Protein AF-A0A7S2MA73-F1 (afdb_monomer_lite)

InterPro domains:
  IPR036770 Ankyrin repeat-containing domain superfamily [G3DSA:1.25.40.20] (21-149)
  IPR036770 Ankyrin repeat-containing domain superfamily [SSF48403] (68-142)

Radius of gyration: 20.52 Å; chains: 1; bounding box: 64×68×45 Å

Organism: NCBI:txid267567

Sequence (162 aa):
APIKPGSSPMTSEEEEVGFWACGNVNNVDDYDDEEDINANALHEVLACNSSPPEDIVLSVIESNPGVVRVFDDLGQLPLHHACMAKRVSVNTFAYILEAYPEGAYVPDKVGKYPIDYAAENLDAETRINAIAALLQNDATKGLTPKRVEDPGCIGVAAYELE

Structure (mmCIF, N/CA/C/O backbone):
data_AF-A0A7S2MA73-F1
#
_entry.id   AF-A0A7S2MA73-F1
#
loop_
_atom_site.group_PDB
_atom_site.id
_atom_site.type_symbol
_atom_site.label_atom_id
_atom_site.label_alt_id
_atom_site.label_comp_id
_atom_site.label_asym_id
_atom_site.label_entity_id
_atom_site.label_seq_id
_atom_site.pdbx_PDB_ins_code
_atom_site.Cartn_x
_atom_site.Cartn_y
_atom_site.Cartn_z
_atom_site.occupancy
_atom_site.B_iso_or_equiv
_atom_site.auth_seq_id
_atom_site.auth_comp_id
_atom_site.auth_asym_id
_atom_site.auth_atom_id
_atom_site.pdbx_PDB_model_num
ATOM 1 N N . ALA A 1 1 ? -49.807 47.501 3.456 1.00 28.11 1 ALA A N 1
ATOM 2 C CA . ALA A 1 1 ? -49.124 46.950 4.647 1.00 28.11 1 ALA A CA 1
ATOM 3 C C . ALA A 1 1 ? -49.625 45.523 4.875 1.00 28.11 1 ALA A C 1
ATOM 5 O O . ALA A 1 1 ? -50.789 45.313 4.554 1.00 28.11 1 ALA A O 1
ATOM 6 N N . PRO A 1 2 ? -48.879 44.594 5.500 1.00 41.91 2 PRO A N 1
ATOM 7 C CA . PRO A 1 2 ? -47.419 44.492 5.644 1.00 41.91 2 PRO A CA 1
ATOM 8 C C . PRO A 1 2 ? -46.865 43.031 5.469 1.00 41.91 2 PRO A C 1
ATOM 10 O O . PRO A 1 2 ? -47.626 42.090 5.302 1.00 41.91 2 PRO A O 1
ATOM 13 N N . ILE A 1 3 ? -45.527 42.900 5.566 1.00 27.23 3 ILE A N 1
ATOM 14 C CA . ILE A 1 3 ? -44.679 41.826 6.170 1.00 27.23 3 ILE A CA 1
ATOM 15 C C . ILE A 1 3 ? -44.622 40.352 5.656 1.00 27.23 3 ILE A C 1
ATOM 17 O O . ILE A 1 3 ? -45.549 39.570 5.809 1.00 27.23 3 ILE A O 1
ATOM 21 N N . LYS A 1 4 ? -43.412 39.950 5.201 1.00 39.91 4 LYS A N 1
ATOM 22 C CA . LYS A 1 4 ? -42.735 38.637 5.461 1.00 39.91 4 LYS A CA 1
ATOM 23 C C . LYS A 1 4 ? -42.265 38.602 6.948 1.00 39.91 4 LYS A C 1
ATOM 25 O O . LYS A 1 4 ? -42.153 39.721 7.459 1.00 39.91 4 LYS A O 1
ATOM 30 N N . PRO A 1 5 ? -41.894 37.483 7.647 1.00 42.25 5 PRO A N 1
ATOM 31 C CA . PRO A 1 5 ? -41.066 36.344 7.167 1.00 42.25 5 PRO A CA 1
ATOM 32 C C . PRO A 1 5 ? -41.242 34.937 7.830 1.00 42.25 5 PRO A C 1
ATOM 34 O O . PRO A 1 5 ? -41.886 34.792 8.858 1.00 42.25 5 PRO A O 1
ATOM 37 N N . GLY A 1 6 ? -40.545 33.932 7.260 1.00 29.88 6 GLY A N 1
ATOM 38 C CA . GLY A 1 6 ? -39.690 32.966 7.988 1.00 29.88 6 GLY A CA 1
ATOM 39 C C . GLY A 1 6 ? -40.272 31.624 8.470 1.00 29.88 6 GLY A C 1
ATOM 40 O O . GLY A 1 6 ? -41.016 31.614 9.437 1.00 29.88 6 GLY A O 1
ATOM 41 N N . SER A 1 7 ? -39.815 30.504 7.884 1.00 33.00 7 SER A N 1
ATOM 42 C CA . SER A 1 7 ? -38.961 29.472 8.529 1.00 33.00 7 SER A CA 1
ATOM 43 C C . SER A 1 7 ? -38.878 28.184 7.679 1.00 33.00 7 SER A C 1
ATOM 45 O O . SER A 1 7 ? -39.891 27.659 7.228 1.00 33.00 7 SER A O 1
ATOM 47 N N . SER A 1 8 ? -37.658 27.680 7.449 1.00 35.81 8 SER A N 1
ATOM 48 C CA . SER A 1 8 ? -37.398 26.277 7.063 1.00 35.81 8 SER A CA 1
ATOM 49 C C . SER A 1 8 ? -37.477 25.376 8.315 1.00 35.81 8 SER A C 1
ATOM 51 O O . SER A 1 8 ? -37.436 25.915 9.427 1.00 35.81 8 SER A O 1
ATOM 53 N N . PRO A 1 9 ? -37.558 24.034 8.185 1.00 38.88 9 PRO A N 1
ATOM 54 C CA . PRO A 1 9 ? -36.344 23.228 7.981 1.00 38.88 9 PRO A CA 1
ATOM 55 C C . PRO A 1 9 ? -36.498 22.001 7.049 1.00 38.88 9 PRO A C 1
ATOM 57 O O . PRO A 1 9 ? -37.584 21.660 6.596 1.00 38.88 9 PRO A O 1
ATOM 60 N N . MET A 1 10 ? -35.335 21.402 6.774 1.00 31.75 10 MET A N 1
ATOM 61 C CA . MET A 1 10 ? -35.011 20.194 6.001 1.00 31.75 10 MET A CA 1
ATOM 62 C C . MET A 1 10 ? -35.825 18.929 6.323 1.00 31.75 10 MET A C 1
ATOM 64 O O . MET A 1 10 ? -36.209 18.749 7.475 1.00 31.75 10 MET A O 1
ATOM 68 N N . THR A 1 11 ? -35.868 17.987 5.368 1.00 37.78 11 THR A N 1
ATOM 69 C CA . THR A 1 11 ? -35.775 16.532 5.629 1.00 37.78 11 THR A CA 1
ATOM 70 C C . THR A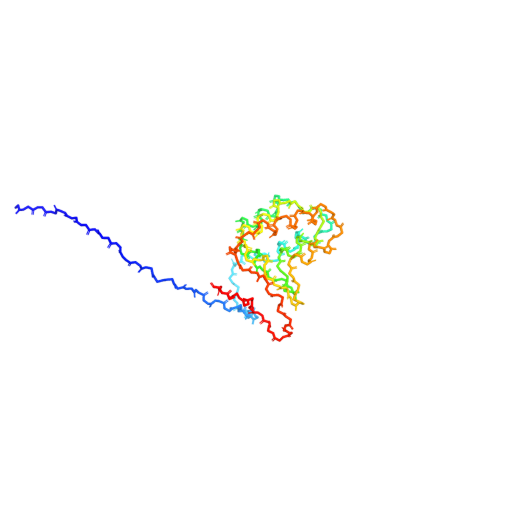 1 11 ? -35.116 15.791 4.449 1.00 37.78 11 THR A C 1
ATOM 72 O O . THR A 1 11 ? -35.602 15.922 3.328 1.00 37.78 11 THR A O 1
ATOM 75 N N . SER A 1 12 ? -34.046 15.042 4.774 1.00 38.28 12 SER A N 1
ATOM 76 C CA . SER A 1 12 ? -33.538 13.757 4.221 1.00 38.28 12 SER A CA 1
ATOM 77 C C . SER A 1 12 ? -33.417 13.593 2.698 1.00 38.28 12 SER A C 1
ATOM 79 O O . SER A 1 12 ? -34.427 13.566 2.006 1.00 38.28 12 SER A O 1
ATOM 81 N N . GLU A 1 13 ? -32.217 13.562 2.108 1.00 42.34 13 GLU A N 1
ATOM 82 C CA . GLU A 1 13 ? -31.249 12.435 2.104 1.00 42.34 13 GLU A CA 1
ATOM 83 C C . GLU A 1 13 ? -31.845 11.148 1.517 1.00 42.34 13 GLU A C 1
ATOM 85 O O . GLU A 1 13 ? -32.443 10.342 2.224 1.00 42.34 13 GLU A O 1
ATOM 90 N N . GLU A 1 14 ? -31.642 10.966 0.211 1.00 47.34 14 GLU A N 1
ATOM 91 C CA . GLU A 1 14 ? -31.670 9.661 -0.444 1.00 47.34 14 GLU A CA 1
ATOM 92 C C . GLU A 1 14 ? -30.238 9.397 -0.926 1.00 47.34 14 GLU A C 1
ATOM 94 O O . GLU A 1 14 ? -29.771 9.987 -1.902 1.00 47.34 14 GLU A O 1
ATOM 99 N N . GLU A 1 15 ? -29.508 8.588 -0.156 1.00 37.34 15 GLU A N 1
ATOM 100 C CA . GLU A 1 15 ? -28.210 8.029 -0.523 1.00 37.34 15 GLU A CA 1
ATOM 101 C C . GLU A 1 15 ? -28.395 7.073 -1.705 1.00 37.34 15 GLU A C 1
ATOM 103 O O . GLU A 1 15 ? -28.821 5.927 -1.549 1.00 37.34 15 GLU A O 1
ATOM 108 N N . GLU A 1 16 ? -28.055 7.529 -2.905 1.00 37.09 16 GLU A N 1
ATOM 109 C CA . GLU A 1 16 ? -27.869 6.641 -4.046 1.00 37.09 16 GLU A CA 1
ATOM 110 C C . GLU A 1 16 ? -26.476 5.998 -3.925 1.00 37.09 16 GLU A C 1
ATOM 112 O O . GLU A 1 16 ? -25.472 6.494 -4.438 1.00 37.09 16 GLU A O 1
ATOM 117 N N . VAL A 1 17 ? -26.396 4.903 -3.165 1.00 34.78 17 VAL A N 1
ATOM 118 C CA . VAL A 1 17 ? -25.209 4.040 -3.092 1.00 34.78 17 VAL A CA 1
ATOM 119 C C . VAL A 1 17 ? -24.966 3.403 -4.463 1.00 34.78 17 VAL A C 1
ATOM 121 O O . VAL A 1 17 ? -25.564 2.392 -4.830 1.00 34.78 17 VAL A O 1
ATOM 124 N N . GLY A 1 18 ? -24.094 4.044 -5.244 1.00 33.84 18 GLY A N 1
ATOM 125 C CA . GLY A 1 18 ? -23.672 3.622 -6.573 1.00 33.84 18 GLY A CA 1
ATOM 126 C C . GLY A 1 18 ? -23.021 2.240 -6.564 1.00 33.84 18 GLY A C 1
ATOM 127 O O . GLY A 1 18 ? -21.878 2.057 -6.152 1.00 33.84 18 GLY A O 1
ATOM 128 N N . PHE A 1 19 ? -23.774 1.270 -7.065 1.00 38.38 19 PHE A N 1
ATOM 129 C CA . PHE A 1 19 ? -23.357 -0.083 -7.400 1.00 38.38 19 PHE A CA 1
ATOM 130 C C . PHE A 1 19 ? -22.456 -0.058 -8.641 1.00 38.38 19 PHE A C 1
ATOM 132 O O . PHE A 1 19 ? -22.958 -0.104 -9.762 1.00 38.38 19 PHE A O 1
ATOM 139 N N . TRP A 1 20 ? -21.133 0.020 -8.482 1.00 40.25 20 TRP A N 1
ATOM 140 C CA . TRP A 1 20 ? -20.208 -0.126 -9.613 1.00 40.25 20 TRP A CA 1
ATOM 141 C C . TRP A 1 20 ? -19.493 -1.470 -9.552 1.00 40.25 20 TRP A C 1
ATOM 143 O O . TRP A 1 20 ? -18.463 -1.642 -8.905 1.00 40.25 20 TRP A O 1
ATOM 153 N N . ALA A 1 21 ? -20.081 -2.428 -10.269 1.00 36.53 21 ALA A N 1
ATOM 154 C CA . ALA A 1 21 ? -19.378 -3.595 -10.767 1.00 36.53 21 ALA A CA 1
ATOM 155 C C . ALA A 1 21 ? -18.163 -3.126 -11.583 1.00 36.53 21 ALA A C 1
ATOM 157 O O . ALA A 1 21 ? -18.287 -2.265 -12.454 1.00 36.53 21 ALA A O 1
ATOM 158 N N . CYS A 1 22 ? -16.994 -3.688 -11.289 1.00 41.00 22 CYS A N 1
ATOM 159 C CA . CYS A 1 22 ? -15.763 -3.479 -12.038 1.00 41.00 22 CYS A CA 1
ATOM 160 C C . CYS A 1 22 ? -15.971 -3.875 -13.510 1.00 41.00 22 CYS A C 1
ATOM 162 O O . CYS A 1 22 ? -15.996 -5.051 -13.876 1.00 41.00 22 CYS A O 1
ATOM 164 N N . GLY A 1 23 ? -16.177 -2.855 -14.345 1.00 35.66 23 GLY A N 1
ATOM 165 C CA . GLY A 1 23 ? -16.333 -2.973 -15.783 1.00 35.66 23 GLY A CA 1
ATOM 166 C C . GLY A 1 23 ? -15.045 -3.466 -16.427 1.00 35.66 23 GLY A C 1
ATOM 167 O O . GLY A 1 23 ? -13.998 -2.834 -16.349 1.00 35.66 23 GLY A O 1
ATOM 168 N N . ASN A 1 24 ? -15.160 -4.610 -17.084 1.00 47.75 24 ASN A N 1
ATOM 169 C CA . ASN A 1 24 ? -14.210 -5.120 -18.053 1.00 47.75 24 ASN A CA 1
ATOM 170 C C . ASN A 1 24 ? -14.230 -4.172 -19.270 1.00 47.75 24 ASN A C 1
ATOM 172 O O . ASN A 1 24 ? -15.210 -4.180 -20.014 1.00 47.75 24 ASN A O 1
ATOM 176 N N . VAL A 1 25 ? -13.199 -3.348 -19.475 1.00 46.91 25 VAL A N 1
ATOM 177 C CA . VAL A 1 25 ? -13.082 -2.478 -20.663 1.00 46.91 25 VAL A CA 1
ATOM 178 C C . VAL A 1 25 ? -11.910 -2.908 -21.540 1.00 46.91 25 VAL A C 1
ATOM 180 O O . VAL A 1 25 ? -10.930 -2.203 -21.721 1.00 46.91 25 VAL A O 1
ATOM 183 N N . ASN A 1 26 ? -12.049 -4.087 -22.147 1.00 44.06 26 ASN A N 1
ATOM 184 C CA . ASN A 1 26 ? -11.473 -4.295 -23.472 1.00 44.06 26 ASN A CA 1
ATOM 185 C C . ASN A 1 26 ? -12.469 -3.731 -24.488 1.00 44.06 26 ASN A C 1
ATOM 187 O O . ASN A 1 26 ? -13.311 -4.473 -24.994 1.00 44.06 26 ASN A O 1
ATOM 191 N N . ASN A 1 27 ? -12.405 -2.429 -24.757 1.00 38.62 27 ASN A N 1
ATOM 192 C CA . ASN A 1 27 ? -13.005 -1.881 -25.965 1.00 38.62 27 ASN A CA 1
ATOM 193 C C . ASN A 1 27 ? -12.102 -0.782 -26.525 1.00 38.62 27 ASN A C 1
ATOM 195 O O . ASN A 1 27 ? -12.015 0.318 -25.993 1.00 38.62 27 ASN A O 1
ATOM 199 N N . VAL A 1 28 ? -11.386 -1.170 -27.573 1.00 54.53 28 VAL A N 1
ATOM 200 C CA . VAL A 1 28 ? -10.736 -0.290 -28.537 1.00 54.53 28 VAL A CA 1
ATOM 201 C C . VAL A 1 28 ? -11.794 0.559 -29.250 1.00 54.53 28 VAL A C 1
ATOM 203 O O . VAL A 1 28 ? -12.911 0.087 -29.447 1.00 54.53 28 VAL A O 1
ATOM 206 N N . ASP A 1 29 ? -11.384 1.759 -29.665 1.00 49.41 29 ASP A N 1
ATOM 207 C CA . ASP A 1 29 ? -12.092 2.735 -30.514 1.00 49.41 29 ASP A CA 1
ATOM 208 C C . ASP A 1 29 ? -12.787 3.898 -29.773 1.00 49.41 29 ASP A C 1
ATOM 210 O O . ASP A 1 29 ? -14.009 3.969 -29.721 1.00 49.41 29 ASP A O 1
ATOM 214 N N . ASP A 1 30 ? -11.992 4.832 -29.234 1.00 46.78 30 ASP A N 1
ATOM 215 C CA . ASP A 1 30 ? -12.112 6.282 -29.492 1.00 46.78 30 ASP A CA 1
ATOM 216 C C . ASP A 1 30 ? -10.942 7.014 -28.799 1.00 46.78 30 ASP A C 1
ATOM 218 O O . ASP A 1 30 ? -10.774 6.946 -27.585 1.00 46.78 30 ASP A O 1
ATOM 222 N N . TYR A 1 31 ? -10.076 7.657 -29.590 1.00 57.81 31 TYR A N 1
ATOM 223 C CA . TYR A 1 31 ? -8.972 8.484 -29.093 1.00 57.81 31 TYR A CA 1
ATOM 224 C C . TYR A 1 31 ? -9.536 9.819 -28.583 1.00 57.81 31 TYR A C 1
ATOM 226 O O . TYR A 1 31 ? -9.604 10.783 -29.347 1.00 57.81 31 TYR A O 1
ATOM 234 N N . ASP A 1 32 ? -9.936 9.862 -27.315 1.00 48.88 32 ASP A N 1
ATOM 235 C CA . ASP A 1 32 ? -10.005 11.101 -26.540 1.00 48.88 32 ASP A CA 1
ATOM 236 C C . ASP A 1 32 ? -8.672 11.283 -25.799 1.00 48.88 32 ASP A C 1
ATOM 238 O O . ASP A 1 32 ? -8.114 10.326 -25.264 1.00 48.88 32 ASP A O 1
ATOM 242 N N . ASP A 1 33 ? -8.151 12.511 -25.808 1.00 55.22 33 ASP A N 1
ATOM 243 C CA . ASP A 1 33 ? -6.960 12.968 -25.081 1.00 55.22 33 ASP A CA 1
ATOM 244 C C . ASP A 1 33 ? -7.165 12.898 -23.546 1.00 55.22 33 ASP A C 1
ATOM 246 O O . ASP A 1 33 ? -7.073 13.908 -22.844 1.00 55.22 33 ASP A O 1
ATOM 250 N N . GLU A 1 34 ? -7.454 11.722 -22.991 1.00 56.03 34 GLU A N 1
ATOM 251 C CA . GLU A 1 34 ? -7.205 11.466 -21.578 1.00 56.03 34 GLU A CA 1
ATOM 252 C C . GLU A 1 34 ? -5.729 11.105 -21.468 1.00 56.03 34 GLU A C 1
ATOM 254 O O . GLU A 1 34 ? -5.288 10.055 -21.929 1.00 56.03 34 GLU A O 1
ATOM 259 N N . GLU A 1 35 ? -4.938 12.039 -20.938 1.00 53.59 35 GLU A N 1
ATOM 260 C CA . GLU A 1 35 ? -3.578 11.776 -20.484 1.00 53.59 35 GLU A CA 1
ATOM 261 C C . GLU A 1 35 ? -3.626 10.448 -19.721 1.00 53.59 35 GLU A C 1
ATOM 263 O O . GLU A 1 35 ? -4.268 10.384 -18.675 1.00 53.59 35 GLU A O 1
ATOM 268 N N . ASP A 1 36 ? -3.043 9.385 -20.290 1.00 54.06 36 ASP A N 1
ATOM 269 C CA . ASP A 1 36 ? -2.933 8.070 -19.662 1.00 54.06 36 ASP A CA 1
ATOM 270 C C . ASP A 1 36 ? -2.149 8.267 -18.359 1.00 54.06 36 ASP A C 1
ATOM 272 O O . ASP A 1 36 ? -0.924 8.103 -18.303 1.00 54.06 36 ASP A O 1
ATOM 276 N N . ILE A 1 37 ? -2.836 8.686 -17.294 1.00 57.56 37 ILE A N 1
ATOM 277 C CA . ILE A 1 37 ? -2.316 8.670 -15.941 1.00 57.56 37 ILE A CA 1
ATOM 278 C C . ILE A 1 37 ? -2.109 7.192 -15.712 1.00 57.56 37 ILE A C 1
ATOM 280 O O . ILE A 1 37 ? -3.079 6.480 -15.468 1.00 57.56 37 ILE A O 1
ATOM 284 N N . ASN A 1 38 ? -0.866 6.741 -15.893 1.00 68.69 38 ASN A N 1
ATOM 285 C CA . ASN A 1 38 ? -0.463 5.356 -15.735 1.00 68.69 38 ASN A CA 1
ATOM 286 C C . ASN A 1 38 ? -1.082 4.852 -14.430 1.00 68.69 38 ASN A C 1
ATOM 288 O O . ASN A 1 38 ? -0.596 5.171 -13.345 1.00 68.69 38 ASN A O 1
ATOM 292 N N . ALA A 1 39 ? -2.199 4.128 -14.530 1.00 72.31 39 ALA A N 1
ATOM 293 C CA . ALA A 1 39 ? -3.016 3.787 -13.370 1.00 72.31 39 ALA A CA 1
ATOM 294 C C . ALA A 1 39 ? -2.235 2.877 -12.407 1.00 72.31 39 ALA A C 1
ATOM 296 O O . ALA A 1 39 ? -2.547 2.796 -11.220 1.00 72.31 39 ALA A O 1
ATOM 297 N N . ASN A 1 40 ? -1.159 2.270 -12.916 1.00 78.50 40 ASN A N 1
ATOM 298 C CA . ASN A 1 40 ? -0.233 1.394 -12.221 1.00 78.50 40 ASN A CA 1
ATOM 299 C C . ASN A 1 40 ? 1.022 2.129 -11.713 1.00 78.50 40 ASN A C 1
ATOM 301 O O . ASN A 1 40 ? 1.933 1.490 -11.184 1.00 78.50 40 ASN A O 1
ATOM 305 N N . ALA A 1 41 ? 1.091 3.461 -11.826 1.00 82.94 41 ALA A N 1
ATOM 306 C CA . ALA A 1 41 ? 2.245 4.251 -11.391 1.00 82.94 41 ALA A CA 1
ATOM 307 C C . ALA A 1 41 ? 2.611 3.984 -9.923 1.00 82.94 41 ALA A C 1
ATOM 309 O O . ALA A 1 41 ? 3.789 3.897 -9.578 1.00 82.94 41 ALA A O 1
ATOM 310 N N . LEU A 1 42 ? 1.609 3.803 -9.054 1.00 83.50 42 LEU A N 1
ATOM 311 C CA . LEU A 1 42 ? 1.856 3.528 -7.641 1.00 83.50 42 LEU A CA 1
ATOM 312 C C . LEU A 1 42 ? 2.418 2.114 -7.415 1.00 83.50 42 LEU A C 1
ATOM 314 O O . LEU A 1 42 ? 3.294 1.939 -6.566 1.00 83.50 42 LEU A O 1
ATOM 318 N N . HIS A 1 43 ? 1.994 1.119 -8.203 1.00 85.31 43 HIS A N 1
ATOM 319 C CA . HIS A 1 43 ? 2.595 -0.220 -8.186 1.00 85.31 43 HIS A CA 1
ATOM 320 C C . HIS A 1 43 ? 4.059 -0.176 -8.613 1.00 85.31 43 HIS A C 1
ATOM 322 O O . HIS A 1 43 ? 4.894 -0.777 -7.947 1.00 85.31 43 HIS A O 1
ATOM 328 N N . GLU A 1 44 ? 4.398 0.566 -9.668 1.00 82.75 44 GLU A N 1
ATOM 329 C CA . GLU A 1 44 ? 5.781 0.682 -10.157 1.00 82.75 44 GLU A CA 1
ATOM 330 C C . GLU A 1 44 ? 6.721 1.323 -9.125 1.00 82.75 44 GLU A C 1
ATOM 332 O O . GLU A 1 44 ? 7.828 0.827 -8.889 1.00 82.75 44 GLU A O 1
ATOM 337 N N . VAL A 1 45 ? 6.272 2.395 -8.464 1.00 85.44 45 VAL A N 1
ATOM 338 C CA . VAL A 1 45 ? 7.043 3.073 -7.407 1.00 85.44 45 VAL A CA 1
ATOM 339 C C . VAL A 1 45 ? 7.286 2.136 -6.219 1.00 85.44 45 VAL A C 1
ATOM 341 O O . VAL A 1 45 ? 8.392 2.108 -5.675 1.00 85.44 45 VAL A O 1
ATOM 344 N N . LEU A 1 46 ? 6.285 1.343 -5.831 1.00 86.88 46 LEU A N 1
ATOM 345 C CA . LEU A 1 46 ? 6.369 0.431 -4.686 1.00 86.88 46 LEU A CA 1
ATOM 346 C C . LEU A 1 46 ? 7.068 -0.897 -5.012 1.00 86.88 46 LEU A C 1
ATOM 348 O O . LEU A 1 46 ? 7.674 -1.494 -4.127 1.00 86.88 46 LEU A O 1
ATOM 352 N N . ALA A 1 47 ? 7.064 -1.339 -6.270 1.00 82.44 47 ALA A N 1
ATOM 353 C CA . ALA A 1 47 ? 7.774 -2.536 -6.727 1.00 82.44 47 ALA A CA 1
ATOM 354 C C . ALA A 1 47 ? 9.300 -2.338 -6.827 1.00 82.44 47 ALA A C 1
ATOM 356 O O . ALA A 1 47 ? 10.047 -3.285 -7.100 1.00 82.44 47 ALA A O 1
ATOM 357 N N . CYS A 1 48 ? 9.794 -1.116 -6.617 1.00 71.94 48 CYS A N 1
ATOM 358 C CA . CYS A 1 48 ? 11.218 -0.826 -6.644 1.00 71.94 48 CYS A CA 1
ATOM 359 C C . CYS A 1 48 ? 11.983 -1.593 -5.549 1.00 71.94 48 CYS A C 1
ATOM 361 O O . CYS A 1 48 ? 11.619 -1.616 -4.378 1.00 71.94 48 CYS A O 1
ATOM 363 N N . ASN A 1 49 ? 13.147 -2.149 -5.910 1.00 65.50 49 ASN A N 1
ATOM 364 C CA . ASN A 1 49 ? 14.076 -2.779 -4.955 1.00 65.50 49 ASN A CA 1
ATOM 365 C C . ASN A 1 49 ? 14.759 -1.772 -3.999 1.00 65.50 49 ASN A C 1
ATOM 367 O O . ASN A 1 49 ? 15.582 -2.166 -3.165 1.00 65.50 49 ASN A O 1
ATOM 371 N N . SER A 1 50 ? 14.463 -0.480 -4.145 1.00 73.81 50 SER A N 1
ATOM 372 C CA . SER A 1 50 ? 14.959 0.631 -3.335 1.00 73.81 50 SER A CA 1
ATOM 373 C C . SER A 1 50 ? 13.841 1.238 -2.492 1.00 73.81 50 SER A C 1
ATOM 375 O O . SER A 1 50 ? 12.670 1.052 -2.789 1.00 73.81 50 SER A O 1
ATOM 377 N N . SER A 1 51 ? 14.224 2.010 -1.470 1.00 78.62 51 SER A N 1
ATOM 378 C CA . SER A 1 51 ? 13.292 2.805 -0.661 1.00 78.62 51 SER A CA 1
ATOM 379 C C . SER A 1 51 ? 12.396 3.649 -1.577 1.00 78.62 51 SER A C 1
ATOM 381 O O . SER A 1 51 ? 12.951 4.462 -2.326 1.00 78.62 51 SER A O 1
ATOM 383 N N . PRO A 1 52 ? 11.062 3.471 -1.556 1.00 81.12 52 PRO A N 1
ATOM 384 C CA . PRO A 1 52 ? 10.176 4.333 -2.319 1.00 81.12 52 PRO A CA 1
ATOM 385 C C . PRO A 1 52 ? 10.242 5.746 -1.719 1.00 81.12 52 PRO A C 1
ATOM 387 O O . PRO A 1 52 ? 10.066 5.899 -0.507 1.00 81.12 52 PRO A O 1
ATOM 390 N N . PRO A 1 53 ? 10.558 6.777 -2.519 1.00 84.69 53 PRO A N 1
ATOM 391 C CA . PRO A 1 53 ? 10.589 8.146 -2.031 1.00 84.69 53 PRO A CA 1
ATOM 392 C C . PRO A 1 53 ? 9.169 8.611 -1.708 1.00 84.69 53 PRO A C 1
ATOM 394 O O . PRO A 1 53 ? 8.295 8.640 -2.574 1.00 84.69 53 PRO A O 1
ATOM 397 N N . GLU A 1 54 ? 8.970 8.995 -0.452 1.00 87.50 54 GLU A N 1
ATOM 398 C CA . GLU A 1 54 ? 7.682 9.419 0.100 1.00 87.50 54 GLU A CA 1
ATOM 399 C C . GLU A 1 54 ? 7.040 10.562 -0.697 1.00 87.50 54 GLU A C 1
ATOM 401 O O . GLU A 1 54 ? 5.853 10.500 -1.002 1.00 87.50 54 GLU A O 1
ATOM 406 N N . ASP A 1 55 ? 7.840 11.543 -1.125 1.00 87.62 55 ASP A N 1
ATOM 407 C CA . ASP A 1 55 ? 7.369 12.691 -1.908 1.00 87.62 55 ASP A CA 1
ATOM 408 C C . ASP A 1 55 ? 6.725 12.270 -3.240 1.00 87.62 55 ASP A C 1
ATOM 410 O O . ASP A 1 55 ? 5.751 12.874 -3.686 1.00 87.62 55 ASP A O 1
ATOM 414 N N . ILE A 1 56 ? 7.251 11.218 -3.880 1.00 87.94 56 ILE A N 1
ATOM 415 C CA . ILE A 1 56 ? 6.710 10.709 -5.147 1.00 87.94 56 ILE A CA 1
ATOM 416 C C . ILE A 1 56 ? 5.411 9.952 -4.896 1.00 87.94 56 ILE A C 1
ATOM 418 O O . ILE A 1 56 ? 4.443 10.151 -5.624 1.00 87.94 56 ILE A O 1
ATOM 422 N N . VAL A 1 57 ? 5.373 9.117 -3.855 1.00 88.56 57 VAL A N 1
ATOM 423 C CA . VAL A 1 57 ? 4.160 8.396 -3.445 1.00 88.56 57 VAL A CA 1
ATOM 424 C C . VAL A 1 57 ? 3.031 9.387 -3.167 1.00 88.56 57 VAL A C 1
ATOM 426 O O . VAL A 1 57 ? 1.939 9.238 -3.711 1.00 88.56 57 VAL A O 1
ATOM 429 N N . LEU A 1 58 ? 3.311 10.423 -2.374 1.00 88.88 58 LEU A N 1
ATOM 430 C CA . LEU A 1 58 ? 2.339 11.457 -2.040 1.00 88.88 58 LEU A CA 1
ATOM 431 C C . LEU A 1 58 ? 1.887 12.221 -3.289 1.00 88.88 58 LEU A C 1
ATOM 433 O O . LEU A 1 58 ? 0.690 12.321 -3.528 1.00 88.88 58 LEU A O 1
ATOM 437 N N . SER A 1 59 ? 2.820 12.680 -4.128 1.00 88.81 59 SER A N 1
ATOM 438 C CA . SER A 1 59 ? 2.488 13.416 -5.355 1.00 88.81 59 SER A CA 1
ATOM 439 C C . SER A 1 59 ? 1.603 12.609 -6.312 1.00 88.81 59 SER A C 1
ATOM 441 O O . SER A 1 59 ? 0.699 13.174 -6.932 1.00 88.81 59 SER A O 1
ATOM 443 N N . VAL A 1 60 ? 1.823 11.295 -6.418 1.00 88.19 60 VAL A N 1
ATOM 444 C CA . VAL A 1 60 ? 0.995 10.399 -7.240 1.00 88.19 60 VAL A CA 1
ATOM 445 C C . VAL A 1 60 ? -0.418 10.272 -6.664 1.00 88.19 60 VAL A C 1
ATOM 447 O O . VAL A 1 60 ? -1.387 10.398 -7.412 1.00 88.19 60 VAL A O 1
ATOM 450 N N . ILE A 1 61 ? -0.552 10.087 -5.346 1.00 88.62 61 ILE A N 1
ATOM 451 C CA . ILE A 1 61 ? -1.857 9.992 -4.668 1.00 88.62 61 ILE A CA 1
ATOM 452 C C . ILE A 1 61 ? -2.621 11.323 -4.745 1.00 88.62 61 ILE A C 1
ATOM 454 O O . ILE A 1 61 ? -3.820 11.323 -5.009 1.00 88.62 61 ILE A O 1
ATOM 458 N N . GLU A 1 62 ? -1.942 12.457 -4.558 1.00 87.44 62 GLU A N 1
ATOM 459 C CA . GLU A 1 62 ? -2.546 13.794 -4.652 1.00 87.44 62 GLU A CA 1
ATOM 460 C C . GLU A 1 62 ? -3.031 14.115 -6.070 1.00 87.44 62 GLU A C 1
ATOM 462 O O . GLU A 1 62 ? -4.078 14.739 -6.239 1.00 87.44 62 GLU A O 1
ATOM 467 N N . SER A 1 63 ? -2.282 13.681 -7.088 1.00 87.12 63 SER A N 1
ATOM 468 C CA . SER A 1 63 ? -2.646 13.909 -8.491 1.00 87.12 63 SER A CA 1
ATOM 469 C C . SER A 1 63 ? -3.829 13.043 -8.919 1.00 87.12 63 SER A C 1
ATOM 471 O O . SER A 1 63 ? -4.675 13.492 -9.690 1.00 87.12 63 SER A O 1
ATOM 473 N N . ASN A 1 64 ? -3.902 11.806 -8.422 1.00 83.31 64 ASN A N 1
ATOM 474 C CA . ASN A 1 64 ? -5.013 10.906 -8.692 1.00 83.31 64 ASN A CA 1
ATOM 475 C C . ASN A 1 64 ? -5.257 9.968 -7.495 1.00 83.31 64 ASN A C 1
ATOM 477 O O . ASN A 1 64 ? -4.636 8.908 -7.412 1.00 83.31 64 ASN A O 1
ATOM 481 N N . PRO A 1 65 ? -6.214 10.275 -6.601 1.00 83.19 65 PRO A N 1
ATOM 482 C CA . PRO A 1 65 ? -6.495 9.430 -5.442 1.00 83.19 65 PRO A CA 1
ATOM 483 C C . PRO A 1 65 ? -7.100 8.074 -5.828 1.00 83.19 65 PRO A C 1
ATOM 485 O O . PRO A 1 65 ? -7.116 7.159 -5.014 1.00 83.19 65 PRO A O 1
ATOM 488 N N . GLY A 1 66 ? -7.576 7.895 -7.066 1.00 83.38 66 GLY A N 1
ATOM 489 C CA . GLY A 1 66 ? -8.093 6.614 -7.548 1.00 83.38 66 GLY A CA 1
ATOM 490 C C . GLY A 1 66 ? -7.021 5.528 -7.685 1.00 83.38 66 GLY A C 1
ATOM 491 O O . GLY A 1 66 ? -7.353 4.343 -7.617 1.00 83.38 66 GLY A O 1
ATOM 492 N N . VAL A 1 67 ? -5.741 5.902 -7.811 1.00 87.69 67 VAL A N 1
ATOM 493 C CA . VAL A 1 67 ? -4.630 4.957 -8.048 1.00 87.69 67 VAL A CA 1
ATOM 494 C C . VAL A 1 67 ? -4.429 3.964 -6.904 1.00 87.69 67 VAL A C 1
ATOM 496 O O . VAL A 1 67 ? -4.013 2.834 -7.143 1.00 87.69 67 VAL A O 1
ATOM 499 N N . VAL A 1 68 ? -4.787 4.321 -5.663 1.00 89.19 68 VAL A N 1
ATOM 500 C CA . VAL A 1 68 ? -4.665 3.413 -4.502 1.00 89.19 68 VAL A CA 1
ATOM 501 C C . VAL A 1 68 ? -5.649 2.237 -4.557 1.00 89.19 68 VAL A C 1
ATOM 503 O O . VAL A 1 68 ? -5.485 1.262 -3.825 1.00 89.19 68 VAL A O 1
ATOM 506 N N . ARG A 1 69 ? -6.674 2.325 -5.417 1.00 89.12 69 ARG A N 1
ATOM 507 C CA . ARG A 1 69 ? -7.725 1.312 -5.609 1.00 89.12 69 ARG A CA 1
ATOM 508 C C . ARG A 1 69 ? -7.490 0.448 -6.850 1.00 89.12 69 ARG A C 1
ATOM 510 O O . ARG A 1 69 ? -8.291 -0.443 -7.126 1.00 89.12 69 ARG A O 1
ATOM 517 N N . VAL A 1 70 ? -6.431 0.723 -7.611 1.00 88.31 70 VAL A N 1
ATOM 518 C CA . VAL A 1 70 ? -6.119 -0.000 -8.845 1.00 88.31 70 VAL A CA 1
ATOM 519 C C . VAL A 1 70 ? -5.552 -1.370 -8.495 1.00 88.31 70 VAL A C 1
ATOM 521 O O . VAL A 1 70 ? -4.683 -1.507 -7.638 1.00 88.31 70 VAL A O 1
ATOM 524 N N . PHE A 1 71 ? -6.050 -2.399 -9.164 1.00 86.94 71 PHE A N 1
ATOM 525 C CA . PHE A 1 71 ? -5.518 -3.748 -9.053 1.00 86.94 71 PHE A CA 1
ATOM 526 C C . PHE A 1 71 ? -4.495 -3.991 -10.157 1.00 86.94 71 PHE A C 1
ATOM 528 O O . PHE A 1 71 ? -4.729 -3.614 -11.304 1.00 86.94 71 PHE A O 1
ATOM 535 N N . ASP A 1 72 ? -3.395 -4.661 -9.828 1.00 86.56 72 ASP A N 1
ATOM 536 C CA . ASP A 1 72 ? -2.497 -5.202 -10.845 1.00 86.56 72 ASP A CA 1
ATOM 537 C C . ASP A 1 72 ? -3.024 -6.532 -11.429 1.00 86.56 72 ASP A C 1
ATOM 539 O O . ASP A 1 72 ? -4.100 -7.038 -11.080 1.00 86.56 72 ASP A O 1
ATOM 543 N N . ASP A 1 73 ? -2.224 -7.156 -12.293 1.00 86.69 73 ASP A N 1
ATOM 544 C CA . ASP A 1 73 ? -2.535 -8.453 -12.902 1.00 86.69 73 ASP A CA 1
ATOM 545 C C . ASP A 1 73 ? -2.675 -9.601 -11.886 1.00 86.69 73 ASP A C 1
ATOM 547 O O . ASP A 1 73 ? -3.271 -10.637 -12.201 1.00 86.69 73 ASP A O 1
ATOM 551 N N . LEU A 1 74 ? -2.180 -9.439 -10.659 1.00 83.62 74 LEU A N 1
ATOM 552 C CA . LEU A 1 74 ? -2.310 -10.392 -9.554 1.00 83.62 74 LEU A CA 1
ATOM 553 C C . LEU A 1 74 ? -3.514 -10.080 -8.650 1.00 83.62 74 LEU A C 1
ATOM 555 O O . LEU A 1 74 ? -3.793 -10.829 -7.714 1.00 83.62 74 LEU A O 1
ATOM 559 N N . GLY A 1 75 ? -4.279 -9.030 -8.956 1.00 87.69 75 GLY A N 1
ATOM 560 C CA . GLY A 1 75 ? -5.353 -8.543 -8.093 1.00 87.69 75 GLY A CA 1
ATOM 561 C C . GLY A 1 75 ? -4.828 -7.885 -6.823 1.00 87.69 75 GLY A C 1
ATOM 562 O O . GLY A 1 75 ? -5.533 -7.857 -5.820 1.00 87.69 75 GLY A O 1
ATOM 563 N N . GLN A 1 76 ? -3.600 -7.379 -6.842 1.00 89.50 76 GLN A N 1
ATOM 564 C CA . GLN A 1 76 ? -2.980 -6.718 -5.709 1.00 89.50 76 GLN A CA 1
ATOM 565 C C . GLN A 1 76 ? -3.178 -5.208 -5.802 1.00 89.50 76 GLN A C 1
ATOM 567 O O . GLN A 1 76 ? -2.866 -4.565 -6.806 1.00 89.50 76 GLN A O 1
ATOM 572 N N . LEU A 1 77 ? -3.681 -4.634 -4.712 1.00 92.94 77 LEU A N 1
ATOM 573 C CA . LEU A 1 77 ? -3.634 -3.191 -4.479 1.00 92.94 77 LEU A CA 1
ATOM 574 C C . LEU A 1 77 ? -2.189 -2.712 -4.263 1.00 92.94 77 LEU A C 1
ATOM 576 O O . LEU A 1 77 ? -1.367 -3.494 -3.771 1.00 92.94 77 LEU A O 1
ATOM 580 N N . PRO A 1 78 ? -1.893 -1.416 -4.476 1.00 93.44 78 PRO A N 1
ATOM 581 C CA . PRO A 1 78 ? -0.604 -0.820 -4.128 1.00 93.44 78 PRO A CA 1
ATOM 582 C C . PRO A 1 78 ? -0.203 -1.078 -2.672 1.00 93.44 78 PRO A C 1
ATOM 584 O O . PRO A 1 78 ? 0.969 -1.287 -2.377 1.00 93.44 78 PRO A O 1
ATOM 587 N N . LEU A 1 79 ? -1.177 -1.169 -1.760 1.00 93.62 79 LEU A N 1
ATOM 588 C CA . LEU A 1 79 ? -0.933 -1.510 -0.360 1.00 93.62 79 LEU A CA 1
ATOM 589 C C . LEU A 1 79 ? -0.240 -2.877 -0.180 1.00 93.62 79 LEU A C 1
ATOM 591 O O . LEU A 1 79 ? 0.644 -2.995 0.664 1.00 93.62 79 LEU A O 1
ATOM 595 N N . HIS A 1 80 ? -0.566 -3.889 -0.993 1.00 93.88 80 HIS A N 1
ATOM 596 C CA . HIS A 1 80 ? 0.119 -5.191 -0.951 1.00 93.88 80 HIS A CA 1
ATOM 597 C C . HIS A 1 80 ? 1.596 -5.051 -1.334 1.00 93.88 80 HIS A C 1
ATOM 599 O O . HIS A 1 80 ? 2.471 -5.601 -0.661 1.00 93.88 80 HIS A O 1
ATOM 605 N N . HIS A 1 81 ? 1.877 -4.270 -2.383 1.00 92.75 81 HIS A N 1
ATOM 606 C CA . HIS A 1 81 ? 3.241 -3.973 -2.822 1.00 92.75 81 HIS A CA 1
ATOM 607 C C . HIS A 1 81 ? 4.009 -3.195 -1.756 1.00 92.75 81 HIS A C 1
ATOM 609 O O . HIS A 1 81 ? 5.128 -3.577 -1.428 1.00 92.75 81 HIS A O 1
ATOM 615 N N . ALA A 1 82 ? 3.394 -2.190 -1.123 1.00 92.81 82 ALA A N 1
ATOM 616 C CA . ALA A 1 82 ? 3.995 -1.475 0.005 1.00 92.81 82 ALA A CA 1
ATOM 617 C C . ALA A 1 82 ? 4.356 -2.424 1.162 1.00 92.81 82 ALA A C 1
ATOM 619 O O . ALA A 1 82 ? 5.434 -2.313 1.744 1.00 92.81 82 ALA A O 1
ATOM 620 N N . CYS A 1 83 ? 3.494 -3.397 1.472 1.00 93.94 83 CYS A N 1
ATOM 621 C CA . CYS A 1 83 ? 3.754 -4.394 2.510 1.00 93.94 83 CYS A CA 1
ATOM 622 C C . CYS A 1 83 ? 4.886 -5.372 2.153 1.00 93.94 83 CYS A C 1
ATOM 624 O O . CYS A 1 83 ? 5.515 -5.904 3.066 1.00 93.94 83 CYS A O 1
ATOM 626 N N . MET A 1 84 ? 5.165 -5.602 0.866 1.00 91.31 84 MET A N 1
ATOM 627 C CA . MET A 1 84 ? 6.241 -6.481 0.379 1.00 91.31 84 MET A CA 1
ATOM 628 C C . MET A 1 84 ? 7.568 -5.741 0.139 1.00 91.31 84 MET A C 1
ATOM 630 O O . MET A 1 84 ? 8.645 -6.343 0.194 1.00 91.31 84 MET A O 1
ATOM 634 N N . ALA A 1 85 ? 7.497 -4.441 -0.132 1.00 90.50 85 ALA A N 1
ATOM 635 C CA . ALA A 1 85 ? 8.636 -3.593 -0.443 1.00 90.50 85 ALA A CA 1
ATOM 636 C C . ALA A 1 85 ? 9.586 -3.415 0.754 1.00 90.50 85 ALA A C 1
ATOM 638 O O . ALA A 1 85 ? 9.339 -3.867 1.872 1.00 90.50 85 ALA A O 1
ATOM 639 N N . LYS A 1 86 ? 10.732 -2.774 0.514 1.00 90.06 86 LYS A N 1
ATOM 640 C CA . LYS A 1 86 ? 11.757 -2.537 1.541 1.00 90.06 86 LYS A CA 1
ATOM 641 C C . LYS A 1 86 ? 11.889 -1.054 1.826 1.00 90.06 86 LYS A C 1
ATOM 643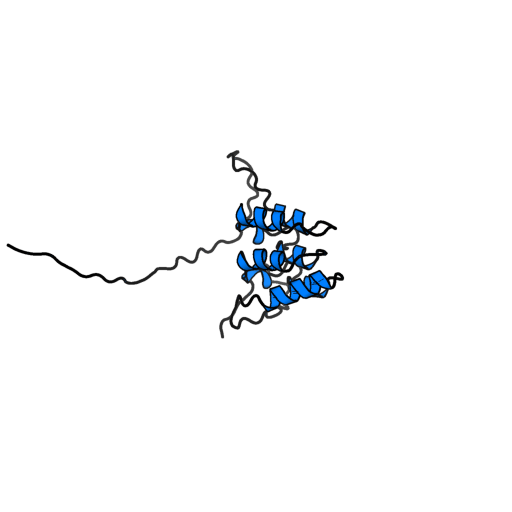 O O . LYS A 1 86 ? 11.843 -0.246 0.902 1.00 90.06 86 LYS A O 1
ATOM 648 N N . ARG A 1 87 ? 12.191 -0.718 3.084 1.00 89.19 87 ARG A N 1
ATOM 649 C CA . ARG A 1 87 ? 12.393 0.663 3.552 1.00 89.19 87 ARG A CA 1
ATOM 650 C C . ARG A 1 87 ? 11.198 1.567 3.237 1.00 89.19 87 ARG A C 1
ATOM 652 O O . ARG A 1 87 ? 11.373 2.708 2.814 1.00 89.19 87 ARG A O 1
ATOM 659 N N . VAL A 1 88 ? 9.989 1.043 3.401 1.00 91.56 88 VAL A N 1
ATOM 660 C CA . VAL A 1 88 ? 8.772 1.838 3.235 1.00 91.56 88 VAL A CA 1
ATOM 661 C C . VAL A 1 88 ? 8.508 2.608 4.525 1.00 91.56 88 VAL A C 1
ATOM 663 O O . VAL A 1 88 ? 8.508 2.034 5.621 1.00 91.56 88 VAL A O 1
ATOM 666 N N . SER A 1 89 ? 8.311 3.921 4.400 1.00 90.94 89 SER A N 1
ATOM 667 C CA . SER A 1 89 ? 8.018 4.780 5.545 1.00 90.94 89 SER A CA 1
ATOM 668 C C . SER A 1 89 ? 6.607 4.524 6.072 1.00 90.94 89 SER A C 1
ATOM 670 O O . SER A 1 89 ? 5.699 4.159 5.326 1.00 90.94 89 SER A O 1
ATOM 672 N N . VAL A 1 90 ? 6.400 4.751 7.371 1.00 91.06 90 VAL A N 1
ATOM 673 C CA . VAL A 1 90 ? 5.059 4.691 7.980 1.00 91.06 90 VAL A CA 1
ATOM 674 C C . VAL A 1 90 ? 4.080 5.657 7.302 1.00 91.06 90 VAL A C 1
ATOM 676 O O . VAL A 1 90 ? 2.915 5.318 7.120 1.00 91.06 90 VAL A O 1
ATOM 679 N N . ASN A 1 91 ? 4.569 6.814 6.849 1.00 91.25 91 ASN A N 1
ATOM 680 C CA . ASN A 1 91 ? 3.766 7.816 6.154 1.00 91.25 91 ASN A CA 1
ATOM 681 C C . ASN A 1 91 ? 3.251 7.301 4.807 1.00 91.25 91 ASN A C 1
ATOM 683 O O . ASN A 1 91 ? 2.103 7.547 4.473 1.00 91.25 91 ASN A O 1
ATOM 687 N N . THR A 1 92 ? 4.046 6.514 4.072 1.00 92.31 92 THR A N 1
ATOM 688 C CA . THR A 1 92 ? 3.585 5.879 2.824 1.00 92.31 92 THR A CA 1
ATOM 689 C C . THR A 1 92 ? 2.361 4.994 3.078 1.00 92.31 92 THR A C 1
ATOM 691 O O . THR A 1 92 ? 1.379 5.072 2.344 1.00 92.31 92 THR A O 1
ATOM 694 N N . PHE A 1 93 ? 2.382 4.187 4.145 1.00 93.44 93 PHE A N 1
ATOM 695 C CA . PHE A 1 93 ? 1.212 3.394 4.533 1.00 93.44 93 PHE A CA 1
ATOM 696 C C . PHE A 1 93 ? 0.037 4.279 4.948 1.00 93.44 93 PHE A C 1
ATOM 698 O O . PHE A 1 93 ? -1.089 3.998 4.548 1.00 93.44 93 PHE A O 1
ATOM 705 N N . ALA A 1 94 ? 0.298 5.348 5.706 1.00 91.38 94 ALA A N 1
ATOM 706 C CA . ALA A 1 94 ? -0.728 6.300 6.114 1.00 91.38 94 ALA A CA 1
ATOM 707 C C . ALA A 1 94 ? -1.411 6.947 4.902 1.00 91.38 94 ALA A C 1
ATOM 709 O O . ALA A 1 94 ? -2.626 6.889 4.820 1.00 91.38 94 ALA A O 1
ATOM 710 N N . TYR A 1 95 ? -0.667 7.447 3.913 1.00 92.06 95 TYR A N 1
ATOM 711 C CA . TYR A 1 95 ? -1.249 8.064 2.716 1.00 92.06 95 TYR A CA 1
ATOM 712 C C . TYR A 1 95 ? -2.133 7.100 1.922 1.00 92.06 95 TYR A C 1
ATOM 714 O O . TYR A 1 95 ? -3.216 7.472 1.475 1.00 92.06 95 TYR A O 1
ATOM 722 N N . ILE A 1 96 ? -1.697 5.846 1.769 1.00 91.62 96 ILE A N 1
ATOM 723 C CA . ILE A 1 96 ? -2.475 4.826 1.056 1.00 91.62 96 ILE A CA 1
ATOM 724 C C . ILE A 1 96 ? -3.757 4.481 1.830 1.00 91.62 96 ILE A C 1
ATOM 726 O O . ILE A 1 96 ? -4.825 4.384 1.229 1.00 91.62 96 ILE A O 1
ATOM 730 N N . LEU A 1 97 ? -3.665 4.312 3.152 1.00 91.06 97 LEU A N 1
ATOM 731 C CA . LEU A 1 97 ? -4.795 3.937 4.011 1.00 91.06 97 LEU A CA 1
ATOM 732 C C . LEU A 1 97 ? -5.756 5.101 4.278 1.00 91.06 97 LEU A C 1
ATOM 734 O O . LEU A 1 97 ? -6.952 4.879 4.394 1.00 91.06 97 LEU A O 1
ATOM 738 N N . GLU A 1 98 ? -5.275 6.340 4.323 1.00 89.69 98 GLU A N 1
ATOM 739 C CA . GLU A 1 98 ? -6.123 7.534 4.401 1.00 89.69 98 GLU A CA 1
ATOM 740 C C . GLU A 1 98 ? -6.942 7.716 3.119 1.00 89.69 98 GLU A C 1
ATOM 742 O O . GLU A 1 98 ? -8.111 8.094 3.183 1.00 89.69 98 GLU A O 1
ATOM 747 N N . ALA A 1 99 ? -6.351 7.414 1.958 1.00 89.62 99 ALA A N 1
ATOM 748 C CA . ALA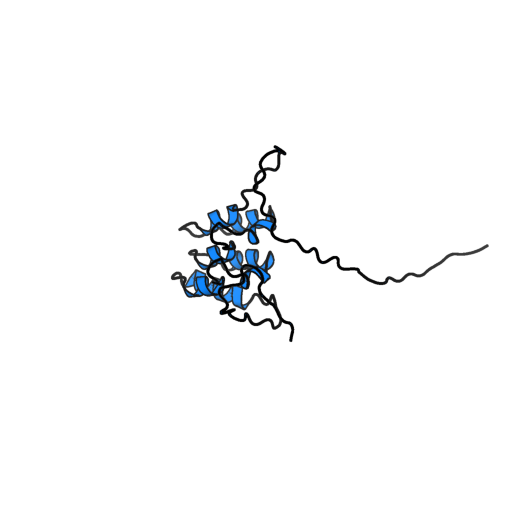 A 1 99 ? -7.045 7.472 0.676 1.00 89.62 99 ALA A CA 1
ATOM 749 C C . ALA A 1 99 ? -8.002 6.284 0.459 1.00 89.62 99 ALA A C 1
ATOM 751 O O . ALA A 1 99 ? -9.038 6.445 -0.189 1.00 89.62 99 ALA A O 1
ATOM 752 N N . TYR A 1 100 ? -7.669 5.094 0.975 1.00 89.50 100 TYR A N 1
ATOM 753 C CA . TYR A 1 100 ? -8.514 3.904 0.862 1.00 89.50 100 TYR A CA 1
ATOM 754 C C . TYR A 1 100 ? -8.379 2.952 2.068 1.00 89.50 100 TYR A C 1
ATOM 756 O O . TYR A 1 100 ? -7.649 1.953 2.006 1.00 89.50 100 TYR A O 1
ATOM 764 N N . PRO A 1 101 ? -9.107 3.224 3.165 1.00 89.19 101 PRO A N 1
ATOM 765 C CA . PRO A 1 101 ? -8.955 2.494 4.423 1.00 89.19 101 PRO A CA 1
ATOM 766 C C . PRO A 1 101 ? -9.484 1.058 4.343 1.00 89.19 101 PRO A C 1
ATOM 768 O O . PRO A 1 101 ? -8.925 0.153 4.968 1.00 89.19 101 PRO A O 1
ATOM 771 N N . GLU A 1 102 ? -10.509 0.792 3.528 1.00 87.38 102 GLU A N 1
ATOM 772 C CA . GLU A 1 102 ? -11.019 -0.564 3.291 1.00 87.38 102 GLU A CA 1
ATOM 773 C C . GLU A 1 102 ? -9.998 -1.443 2.558 1.00 87.38 102 GLU A C 1
ATOM 775 O O . GLU A 1 102 ? -10.070 -2.670 2.647 1.00 87.38 102 GLU A O 1
ATOM 780 N N . GLY A 1 103 ? -9.010 -0.839 1.884 1.00 87.12 103 GLY A N 1
ATOM 781 C CA . GLY A 1 103 ? -7.938 -1.540 1.180 1.00 87.12 103 GLY A CA 1
ATOM 782 C C . GLY A 1 103 ? -7.130 -2.487 2.070 1.00 87.12 103 GLY A C 1
ATOM 783 O O . GLY A 1 103 ? -6.615 -3.489 1.577 1.00 87.12 103 GLY A O 1
ATOM 784 N N . ALA A 1 104 ? -7.080 -2.240 3.385 1.00 89.88 104 ALA A N 1
ATOM 785 C CA . ALA A 1 104 ? -6.462 -3.143 4.362 1.00 89.88 104 ALA A CA 1
ATOM 786 C C . ALA A 1 104 ? -7.131 -4.531 4.434 1.00 89.88 104 ALA A C 1
ATOM 788 O O . ALA A 1 104 ? -6.511 -5.489 4.899 1.00 89.88 104 ALA A O 1
ATOM 789 N N . TYR A 1 105 ? -8.377 -4.643 3.969 1.00 88.19 105 TYR A N 1
ATOM 790 C CA . TYR A 1 105 ? -9.217 -5.839 4.055 1.00 88.19 105 TYR A CA 1
ATOM 791 C C . TYR A 1 105 ? -9.590 -6.408 2.683 1.00 88.19 105 TYR A C 1
ATOM 793 O O . TYR A 1 105 ? -10.438 -7.295 2.585 1.00 88.19 105 TYR A O 1
ATOM 801 N N . VAL A 1 106 ? -8.968 -5.916 1.614 1.00 86.12 106 VAL A N 1
ATOM 802 C CA . VAL A 1 106 ? -9.172 -6.440 0.264 1.00 86.12 106 VAL A CA 1
ATOM 803 C C . VAL A 1 106 ? -8.149 -7.548 0.010 1.00 86.12 106 VAL A C 1
ATOM 805 O O . VAL A 1 106 ? -6.954 -7.254 0.006 1.00 86.12 106 VAL A O 1
ATOM 808 N N . PRO A 1 107 ? -8.579 -8.805 -0.195 1.00 87.75 107 PRO A N 1
ATOM 809 C CA . PRO A 1 107 ? -7.670 -9.877 -0.563 1.00 87.75 107 PRO A CA 1
ATOM 810 C C . PRO A 1 107 ? -7.299 -9.806 -2.048 1.00 87.75 107 PRO A C 1
ATOM 812 O O . PRO A 1 107 ? -8.087 -9.345 -2.879 1.00 87.75 107 PRO A O 1
ATOM 815 N N . ASP A 1 108 ? -6.125 -10.327 -2.385 1.00 88.00 108 ASP A N 1
ATOM 816 C CA . ASP A 1 108 ? -5.706 -10.520 -3.771 1.00 88.00 108 ASP A CA 1
ATOM 817 C C . ASP A 1 108 ? -6.337 -11.768 -4.429 1.00 88.00 108 ASP A C 1
ATOM 819 O O . ASP A 1 108 ? -7.179 -12.458 -3.842 1.00 88.00 108 ASP A O 1
ATOM 823 N N . LYS A 1 109 ? -5.922 -12.107 -5.663 1.00 88.62 109 LYS A N 1
ATOM 824 C CA . LYS A 1 109 ? -6.450 -13.285 -6.389 1.00 88.62 109 LYS A CA 1
ATOM 825 C C . LYS A 1 109 ? -6.172 -14.621 -5.699 1.00 88.62 109 LYS A C 1
ATOM 827 O O . LYS A 1 109 ? -6.852 -15.597 -6.015 1.00 88.62 109 LYS A O 1
ATOM 832 N N . VAL A 1 110 ? -5.180 -14.699 -4.810 1.00 86.19 110 VAL A N 1
ATOM 833 C CA . VAL A 1 110 ? -4.866 -15.923 -4.054 1.00 86.19 110 VAL A CA 1
ATOM 834 C C . VAL A 1 110 ? -5.468 -15.915 -2.648 1.00 86.19 110 VAL A C 1
ATOM 836 O O . VAL A 1 110 ? -5.279 -16.879 -1.905 1.00 86.19 110 VAL A O 1
ATOM 839 N N . GLY A 1 111 ? -6.218 -14.871 -2.286 1.00 87.12 111 GLY A N 1
ATOM 840 C CA . GLY A 1 111 ? -6.863 -14.748 -0.983 1.00 87.12 111 GLY A CA 1
ATOM 841 C C . GLY A 1 111 ? -5.935 -14.242 0.122 1.00 87.12 111 GLY A C 1
ATOM 842 O O . GLY A 1 111 ? -6.257 -14.424 1.298 1.00 87.12 111 GLY A O 1
ATOM 843 N N . LYS A 1 112 ? -4.779 -13.658 -0.221 1.00 87.25 112 LYS A N 1
ATOM 844 C CA . LYS A 1 112 ? -3.877 -13.035 0.756 1.00 87.25 112 LYS A CA 1
ATOM 845 C C . LYS A 1 112 ? -4.254 -11.577 0.969 1.00 87.25 112 LYS A C 1
ATOM 847 O O . LYS A 1 112 ? -4.519 -10.855 0.013 1.00 87.25 112 LYS A O 1
ATOM 852 N N . TYR A 1 113 ? -4.229 -11.150 2.224 1.00 91.81 113 TYR A N 1
ATOM 853 C CA . TYR A 1 113 ? -4.476 -9.770 2.631 1.00 91.81 113 TYR A CA 1
ATOM 854 C C . TYR A 1 113 ? -3.156 -8.998 2.761 1.00 91.81 113 TYR A C 1
ATOM 856 O O . TYR A 1 113 ? -2.102 -9.616 2.956 1.00 91.81 113 TYR A O 1
ATOM 864 N N . PRO A 1 114 ? -3.171 -7.652 2.768 1.00 92.88 114 PRO A N 1
ATOM 865 C CA . PRO A 1 114 ? -1.959 -6.854 2.965 1.00 92.88 114 PRO A CA 1
ATOM 866 C C . PRO A 1 114 ? -1.167 -7.231 4.228 1.00 92.88 114 PRO A C 1
ATOM 868 O O . PRO A 1 114 ? 0.064 -7.272 4.209 1.00 92.88 114 PRO A O 1
ATOM 871 N N . ILE A 1 115 ? -1.863 -7.589 5.315 1.00 92.50 115 ILE A N 1
ATOM 872 C CA . ILE A 1 115 ? -1.228 -8.022 6.568 1.00 92.50 115 ILE A CA 1
ATOM 873 C C . ILE A 1 115 ? -0.435 -9.329 6.423 1.00 92.50 115 ILE A C 1
ATOM 875 O O . ILE A 1 115 ? 0.596 -9.482 7.080 1.00 92.50 115 ILE A O 1
ATOM 879 N N . ASP A 1 116 ? -0.859 -10.240 5.540 1.00 92.06 116 ASP A N 1
ATOM 880 C CA . ASP A 1 116 ? -0.136 -11.489 5.276 1.00 92.06 116 ASP A CA 1
ATOM 881 C C . ASP A 1 116 ? 1.220 -11.183 4.620 1.00 92.06 116 ASP A C 1
ATOM 883 O O . ASP A 1 116 ? 2.253 -11.710 5.035 1.00 92.06 116 ASP A O 1
ATOM 887 N N . TYR A 1 117 ? 1.244 -10.254 3.658 1.00 93.44 117 TYR A N 1
ATOM 888 C CA . TYR A 1 117 ? 2.482 -9.788 3.024 1.00 93.44 117 TYR A CA 1
ATOM 889 C C . TYR A 1 117 ? 3.395 -9.053 4.001 1.00 93.44 117 TYR A C 1
ATOM 891 O O . TYR A 1 117 ? 4.603 -9.289 4.010 1.00 93.44 117 TYR A O 1
ATOM 899 N N . ALA A 1 118 ? 2.827 -8.201 4.857 1.00 93.44 118 ALA A N 1
ATOM 900 C CA . ALA A 1 118 ? 3.592 -7.496 5.877 1.00 93.44 118 ALA A CA 1
ATOM 901 C C . ALA A 1 118 ? 4.275 -8.482 6.839 1.00 93.44 118 ALA A C 1
ATOM 903 O O . ALA A 1 118 ? 5.458 -8.329 7.143 1.00 93.44 118 ALA A O 1
ATOM 904 N N . ALA A 1 119 ? 3.559 -9.520 7.284 1.00 92.06 119 ALA A N 1
ATOM 905 C CA . ALA A 1 119 ? 4.090 -10.542 8.184 1.00 92.06 119 ALA A CA 1
ATOM 906 C C . ALA A 1 119 ? 5.209 -11.385 7.544 1.00 92.06 119 ALA A C 1
ATOM 908 O O . ALA A 1 119 ? 6.164 -11.758 8.229 1.00 92.06 119 ALA A O 1
ATOM 909 N N . GLU A 1 120 ? 5.113 -11.654 6.240 1.00 92.38 120 GLU A N 1
ATOM 910 C CA . GLU A 1 120 ? 6.122 -12.386 5.463 1.00 92.38 120 GLU A CA 1
ATOM 911 C C . GLU A 1 120 ? 7.336 -11.519 5.064 1.00 92.38 120 GLU A C 1
ATOM 913 O O . GLU A 1 120 ? 8.370 -12.055 4.653 1.00 92.38 120 GLU A O 1
ATOM 918 N N . ASN A 1 121 ? 7.260 -10.191 5.209 1.00 91.50 121 ASN A N 1
ATOM 919 C CA . ASN A 1 121 ? 8.335 -9.287 4.807 1.00 91.50 121 ASN A CA 1
ATOM 920 C C . ASN A 1 121 ? 9.582 -9.460 5.689 1.00 91.50 121 ASN A C 1
ATOM 922 O O . ASN A 1 121 ? 9.516 -9.435 6.919 1.00 91.50 121 ASN A O 1
ATOM 926 N N . LEU A 1 122 ? 10.751 -9.606 5.063 1.00 91.75 122 LEU A N 1
ATOM 927 C CA . LEU A 1 122 ? 12.034 -9.778 5.748 1.00 91.75 122 LEU A CA 1
ATOM 928 C C . LEU A 1 122 ? 12.574 -8.470 6.346 1.00 91.75 122 LEU A C 1
ATOM 930 O O . LEU A 1 122 ? 13.294 -8.514 7.348 1.00 91.75 122 LEU A O 1
ATOM 934 N N . ASP A 1 123 ? 12.230 -7.322 5.762 1.00 92.31 123 ASP A N 1
ATOM 935 C CA . ASP A 1 123 ? 12.649 -6.006 6.237 1.00 92.31 123 ASP A CA 1
ATOM 936 C C . ASP A 1 123 ? 11.902 -5.650 7.525 1.00 92.31 123 ASP A C 1
ATOM 938 O O . ASP A 1 123 ? 10.698 -5.408 7.525 1.00 92.31 123 ASP A O 1
ATOM 942 N N . ALA A 1 124 ? 12.617 -5.660 8.653 1.00 92.94 124 ALA A N 1
ATOM 943 C CA . ALA A 1 124 ? 12.000 -5.484 9.965 1.00 92.94 124 ALA A CA 1
ATOM 944 C C . ALA A 1 124 ? 11.334 -4.113 10.127 1.00 92.94 124 ALA A C 1
ATOM 946 O O . ALA A 1 124 ? 10.290 -4.028 10.764 1.00 92.94 124 ALA A O 1
ATOM 947 N N . GLU A 1 125 ? 11.927 -3.068 9.550 1.00 91.81 125 GLU A N 1
ATOM 948 C CA . GLU A 1 125 ? 11.397 -1.707 9.603 1.00 91.81 125 GLU A CA 1
ATOM 949 C C . GLU A 1 125 ? 10.069 -1.615 8.849 1.00 91.81 125 GLU A C 1
ATOM 951 O O . GLU A 1 125 ? 9.052 -1.268 9.448 1.00 91.81 125 GLU A O 1
ATOM 956 N N . THR A 1 126 ? 10.045 -2.038 7.582 1.00 93.31 126 THR A N 1
ATOM 957 C CA . THR A 1 126 ? 8.813 -2.060 6.781 1.00 93.31 126 THR A CA 1
ATOM 958 C C . THR A 1 126 ? 7.759 -2.961 7.404 1.00 93.31 126 THR A C 1
ATOM 960 O O . THR A 1 126 ? 6.608 -2.559 7.508 1.00 93.31 126 THR A O 1
ATOM 963 N N . ARG A 1 127 ? 8.140 -4.146 7.892 1.00 94.62 127 ARG A N 1
ATOM 964 C CA . ARG A 1 127 ? 7.221 -5.064 8.575 1.00 94.62 127 ARG A CA 1
ATOM 965 C C . ARG A 1 127 ? 6.562 -4.416 9.793 1.00 94.62 127 ARG A C 1
ATOM 967 O O . ARG A 1 127 ? 5.348 -4.510 9.942 1.00 94.62 127 ARG A O 1
ATOM 974 N N . ILE A 1 128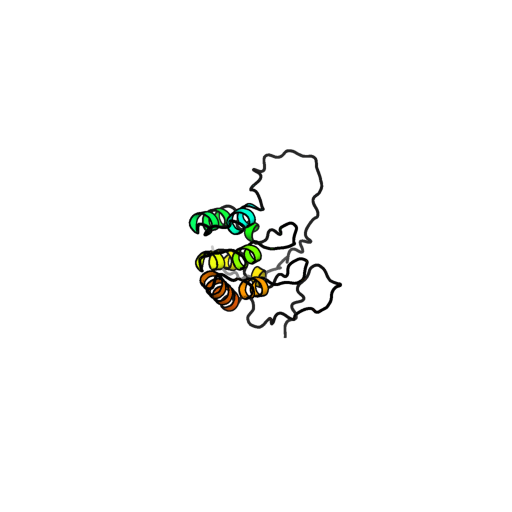 ? 7.339 -3.768 10.664 1.00 93.44 128 ILE A N 1
ATOM 975 C CA . ILE A 1 128 ? 6.805 -3.098 11.860 1.00 93.44 128 ILE A CA 1
ATOM 976 C C . ILE A 1 128 ? 5.898 -1.935 11.455 1.00 93.44 128 ILE A C 1
ATOM 978 O O . ILE A 1 128 ? 4.793 -1.836 11.980 1.00 93.44 128 ILE A O 1
ATOM 982 N N . ASN A 1 129 ? 6.332 -1.100 10.509 1.00 94.06 129 ASN A N 1
ATOM 983 C CA . ASN A 1 129 ? 5.562 0.054 10.043 1.00 94.06 129 ASN A CA 1
ATOM 984 C C . ASN A 1 129 ? 4.245 -0.369 9.383 1.00 94.06 129 ASN A C 1
ATOM 986 O O . ASN A 1 129 ? 3.199 0.182 9.709 1.00 94.06 129 ASN A O 1
ATOM 990 N N . ALA A 1 130 ? 4.286 -1.379 8.511 1.00 93.81 130 ALA A N 1
ATOM 991 C CA . ALA A 1 130 ? 3.119 -1.924 7.832 1.00 93.81 130 ALA A CA 1
ATOM 992 C C . ALA A 1 130 ? 2.122 -2.513 8.832 1.00 93.81 130 ALA A C 1
ATOM 994 O O . ALA A 1 130 ? 0.951 -2.156 8.811 1.00 93.81 130 ALA A O 1
ATOM 995 N N . ILE A 1 131 ? 2.581 -3.378 9.745 1.00 92.00 131 ILE A N 1
ATOM 996 C CA . ILE A 1 131 ? 1.709 -3.976 10.764 1.00 92.00 131 ILE A CA 1
ATOM 997 C C . ILE A 1 131 ? 1.127 -2.885 11.667 1.00 92.00 131 ILE A C 1
ATOM 999 O O . ILE A 1 131 ? -0.065 -2.913 11.948 1.00 92.00 131 ILE A O 1
ATOM 1003 N N . ALA A 1 132 ? 1.930 -1.909 12.096 1.00 91.38 132 ALA A N 1
ATOM 1004 C CA . ALA A 1 132 ? 1.445 -0.807 12.921 1.00 91.38 132 ALA A CA 1
ATOM 1005 C C . ALA A 1 132 ? 0.367 0.012 12.198 1.00 91.38 132 ALA A C 1
ATOM 1007 O O . ALA A 1 132 ? -0.693 0.239 12.773 1.00 91.38 132 ALA A O 1
ATOM 1008 N N . ALA A 1 133 ? 0.602 0.394 10.941 1.00 92.00 133 ALA A N 1
ATOM 1009 C CA . ALA A 1 133 ? -0.352 1.162 10.149 1.00 92.00 133 ALA A CA 1
ATOM 1010 C C . ALA A 1 133 ? -1.641 0.373 9.874 1.00 92.00 133 ALA A C 1
ATOM 1012 O O . ALA A 1 133 ? -2.730 0.903 10.059 1.00 92.00 133 ALA A O 1
ATOM 1013 N N . LEU A 1 134 ? -1.534 -0.910 9.518 1.00 90.12 134 LEU A N 1
ATOM 1014 C CA . LEU A 1 134 ? -2.688 -1.782 9.279 1.00 90.12 134 LEU A CA 1
ATOM 1015 C C . LEU A 1 134 ? -3.507 -2.035 10.552 1.00 90.12 134 LEU A C 1
ATOM 1017 O O . LEU A 1 134 ? -4.728 -2.089 10.483 1.00 90.12 134 LEU A O 1
ATOM 1021 N N . LEU A 1 135 ? -2.860 -2.178 11.713 1.00 86.25 135 LEU A N 1
ATOM 1022 C CA . LEU A 1 135 ? -3.557 -2.326 12.997 1.00 86.25 135 LEU A CA 1
ATOM 1023 C C . LEU A 1 135 ? -4.172 -1.011 13.483 1.00 86.25 135 LEU A C 1
ATOM 1025 O O . LEU A 1 135 ? -5.181 -1.031 14.182 1.00 86.25 135 LEU A O 1
ATOM 1029 N N . GLN A 1 136 ? -3.549 0.121 13.154 1.00 85.62 136 GLN A N 1
ATOM 1030 C CA . GLN A 1 136 ? -4.064 1.449 13.475 1.00 85.62 136 GLN A CA 1
ATOM 1031 C C . GLN A 1 136 ? -5.177 1.892 12.516 1.00 85.62 136 GLN A C 1
ATOM 1033 O O . GLN A 1 136 ? -5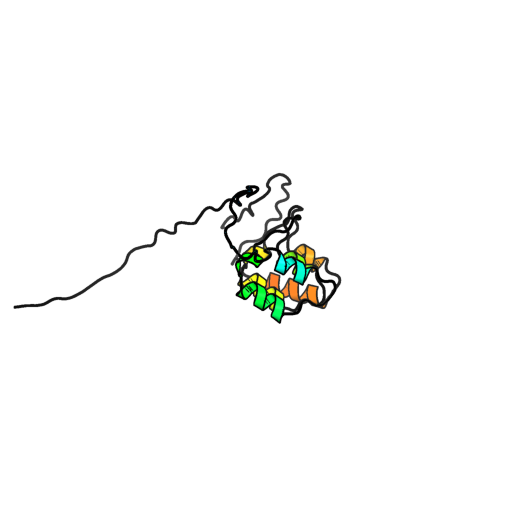.957 2.780 12.862 1.00 85.62 136 GLN A O 1
ATOM 1038 N N . ASN A 1 137 ? -5.270 1.266 11.342 1.00 85.69 137 ASN A N 1
ATOM 1039 C CA . ASN A 1 137 ? -6.346 1.456 10.382 1.00 85.69 137 ASN A CA 1
ATOM 1040 C C . ASN A 1 137 ? -7.654 0.864 10.920 1.00 85.69 137 ASN A C 1
ATOM 1042 O O . ASN A 1 137 ? -8.056 -0.246 10.585 1.00 85.69 137 ASN A O 1
ATOM 1046 N N . ASP A 1 138 ? -8.324 1.629 11.773 1.00 67.25 138 ASP A N 1
ATOM 1047 C CA . ASP A 1 138 ? -9.619 1.293 12.360 1.00 67.25 138 ASP A CA 1
ATOM 1048 C C . ASP A 1 138 ? -10.759 1.676 11.396 1.00 67.25 138 ASP A C 1
ATOM 1050 O O . ASP A 1 138 ? -11.686 2.411 11.744 1.00 67.25 138 ASP A O 1
ATOM 1054 N N . ALA A 1 139 ? -10.671 1.212 10.140 1.00 59.25 139 ALA A N 1
ATOM 1055 C CA . ALA A 1 139 ? -11.686 1.467 9.107 1.00 59.25 139 ALA A CA 1
ATOM 1056 C C . ALA A 1 139 ? -13.055 0.891 9.501 1.00 59.25 139 ALA A C 1
ATOM 1058 O O . ALA A 1 139 ? -14.103 1.315 9.019 1.00 59.25 139 ALA A O 1
ATOM 1059 N N . THR A 1 140 ? -13.046 -0.086 10.405 1.00 55.34 140 THR A N 1
ATOM 1060 C CA . THR A 1 140 ? -14.227 -0.788 10.867 1.00 55.34 140 THR A CA 1
ATOM 1061 C C . THR A 1 140 ? -14.16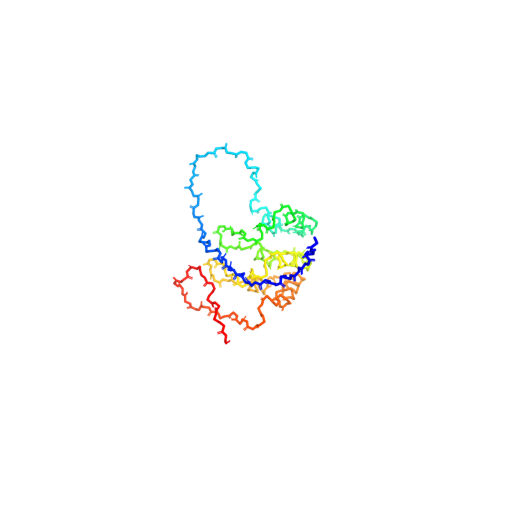2 -0.917 12.378 1.00 55.34 140 THR A C 1
ATOM 1063 O O . THR A 1 140 ? -13.466 -1.787 12.897 1.00 55.34 140 THR A O 1
ATOM 1066 N N . LYS A 1 141 ? -14.948 -0.111 13.090 1.00 52.38 141 LYS A N 1
ATOM 1067 C CA . LYS A 1 141 ? -15.241 -0.307 14.515 1.00 52.38 141 LYS A CA 1
ATOM 1068 C C . LYS A 1 141 ? -15.976 -1.645 14.747 1.00 52.38 141 LYS A C 1
ATOM 1070 O O . LYS A 1 141 ? -17.154 -1.634 15.088 1.00 52.38 141 LYS A O 1
ATOM 1075 N N . GLY A 1 142 ? -15.322 -2.789 14.538 1.00 50.31 142 GLY A N 1
ATOM 1076 C CA . GLY A 1 142 ? -15.854 -4.119 14.855 1.00 50.31 142 GLY A CA 1
ATOM 1077 C C . GLY A 1 142 ? -16.017 -5.134 13.716 1.00 50.31 142 GLY A C 1
ATOM 1078 O O . GLY A 1 142 ? -16.523 -6.216 13.995 1.00 50.31 142 GLY A O 1
ATOM 1079 N N . LEU A 1 143 ? -15.579 -4.886 12.474 1.00 47.84 143 LEU A N 1
ATOM 1080 C CA . LEU A 1 143 ? -15.587 -5.954 11.459 1.00 47.84 143 LEU A CA 1
ATOM 1081 C C . LEU A 1 143 ? -14.298 -6.769 11.574 1.00 47.84 143 LEU A C 1
ATOM 1083 O O . LEU A 1 143 ? -13.212 -6.340 11.195 1.00 47.84 143 LEU A O 1
ATOM 1087 N N . THR A 1 144 ? -14.414 -7.968 12.138 1.00 46.56 144 THR A N 1
ATOM 1088 C CA . THR A 1 144 ? -13.317 -8.936 12.105 1.00 46.56 144 THR A CA 1
ATOM 1089 C C . THR A 1 144 ? -13.225 -9.529 10.695 1.00 46.56 144 THR A C 1
ATOM 1091 O O . THR A 1 144 ? -14.243 -9.987 10.168 1.00 46.56 144 THR A O 1
ATOM 1094 N N . PRO A 1 145 ? -12.042 -9.548 10.052 1.00 46.91 145 PRO A N 1
ATOM 1095 C CA . PRO A 1 145 ? -11.884 -10.262 8.797 1.00 46.91 145 PRO A CA 1
ATOM 1096 C C . PRO A 1 145 ? -12.112 -11.753 9.061 1.00 46.91 145 PRO A C 1
ATOM 1098 O O . PRO A 1 145 ? -11.281 -12.430 9.671 1.00 46.91 145 PRO A O 1
ATOM 1101 N N . LYS A 1 146 ? -13.257 -12.286 8.622 1.00 45.72 146 LYS A N 1
ATOM 1102 C CA . LYS A 1 146 ? -13.429 -13.735 8.521 1.00 45.72 146 LYS A CA 1
ATOM 1103 C C . LYS A 1 146 ? -12.557 -14.189 7.360 1.00 45.72 146 LYS A C 1
ATOM 1105 O O . LYS A 1 146 ? -12.791 -13.797 6.222 1.00 45.72 146 LYS A O 1
ATOM 1110 N N . ARG A 1 147 ? -11.551 -15.015 7.650 1.00 46.59 147 ARG A N 1
ATOM 1111 C CA . ARG A 1 147 ? -10.820 -15.775 6.634 1.00 46.59 147 ARG A CA 1
ATOM 1112 C C . ARG A 1 147 ? -11.852 -16.634 5.908 1.00 46.59 147 ARG A C 1
ATOM 1114 O O . ARG A 1 147 ? -12.300 -17.642 6.449 1.00 46.59 147 ARG A O 1
ATOM 1121 N N . VAL A 1 148 ? -12.310 -16.183 4.744 1.00 47.31 148 VAL A N 1
ATOM 1122 C CA . VAL A 1 148 ? -13.261 -16.945 3.935 1.00 47.31 148 VAL A CA 1
ATOM 1123 C C . VAL A 1 148 ? -12.475 -18.125 3.371 1.00 47.31 148 VAL A C 1
ATOM 1125 O O . VAL A 1 148 ? -11.733 -17.983 2.407 1.00 47.31 148 VAL A O 1
ATOM 1128 N N . GLU A 1 149 ? -12.582 -19.294 4.005 1.00 43.25 149 GLU A N 1
ATOM 1129 C CA . GLU A 1 149 ? -11.978 -20.549 3.528 1.00 43.25 149 GLU A CA 1
ATOM 1130 C C . GLU A 1 149 ? -12.735 -21.138 2.321 1.00 43.25 149 GLU A C 1
ATOM 1132 O O . GLU A 1 149 ? -12.752 -22.353 2.132 1.00 43.25 149 GLU A O 1
ATOM 1137 N N . ASP A 1 150 ? -13.384 -20.297 1.509 1.00 42.66 150 ASP A N 1
ATOM 1138 C CA . ASP A 1 150 ? -14.254 -20.739 0.424 1.00 42.66 150 ASP A CA 1
ATOM 1139 C C . ASP A 1 150 ? -13.626 -20.389 -0.941 1.00 42.66 150 ASP A C 1
ATOM 1141 O O . ASP A 1 150 ? -13.641 -19.227 -1.356 1.00 42.66 150 ASP A O 1
ATOM 1145 N N . PRO A 1 151 ? -13.042 -21.365 -1.664 1.00 42.09 151 PRO A N 1
ATOM 1146 C CA . PRO A 1 151 ? -12.267 -21.133 -2.890 1.00 42.09 151 PRO A CA 1
ATOM 1147 C C . PRO A 1 151 ? -13.119 -20.756 -4.122 1.00 42.09 151 PRO A C 1
ATOM 1149 O O . PRO A 1 151 ? -12.630 -20.826 -5.249 1.00 42.09 151 PRO A O 1
ATOM 1152 N N . GLY A 1 152 ? -14.395 -20.399 -3.939 1.00 43.44 152 GLY A N 1
ATOM 1153 C CA . GLY A 1 152 ? -15.374 -20.246 -5.021 1.00 43.44 152 GLY A CA 1
ATOM 1154 C C . GLY A 1 152 ? -15.871 -18.828 -5.312 1.00 43.44 152 GLY A C 1
ATOM 1155 O O . GLY A 1 152 ? -16.484 -18.626 -6.358 1.00 43.44 152 GLY A O 1
ATOM 1156 N N . CYS A 1 153 ? -15.622 -17.845 -4.444 1.00 39.62 153 CYS A N 1
ATOM 1157 C CA . CYS A 1 153 ? -16.220 -16.513 -4.576 1.00 39.62 153 CYS A CA 1
ATOM 1158 C C . CYS A 1 153 ? -15.148 -15.445 -4.797 1.00 39.62 153 CYS A C 1
ATOM 1160 O O . CYS A 1 153 ? -14.664 -14.802 -3.870 1.00 39.62 153 CYS A O 1
ATOM 1162 N N . ILE A 1 154 ? -14.793 -15.242 -6.063 1.00 46.66 154 ILE A N 1
ATOM 1163 C CA . ILE A 1 154 ? -14.098 -14.037 -6.512 1.00 46.66 154 ILE A CA 1
ATOM 1164 C C . ILE A 1 154 ? -15.030 -12.830 -6.339 1.00 46.66 154 ILE A C 1
ATOM 1166 O O . ILE A 1 154 ? -16.021 -12.698 -7.052 1.00 46.66 154 ILE A O 1
ATOM 1170 N N . GLY A 1 155 ? -14.683 -11.942 -5.407 1.00 44.88 155 GLY A N 1
ATOM 1171 C CA . GLY A 1 155 ? -15.070 -10.535 -5.491 1.00 44.88 155 GLY A CA 1
ATOM 1172 C C . GLY A 1 155 ? -16.257 -10.067 -4.655 1.00 44.88 155 GLY A C 1
ATOM 1173 O O . GLY A 1 155 ? -17.095 -9.360 -5.187 1.00 44.88 155 GLY A O 1
ATOM 1174 N N . VAL A 1 156 ? -16.306 -10.371 -3.357 1.00 40.16 156 VAL A N 1
ATOM 1175 C CA . VAL A 1 156 ? -16.769 -9.409 -2.334 1.00 40.16 156 VAL A CA 1
ATOM 1176 C C . VAL A 1 156 ? -16.301 -9.904 -0.969 1.00 40.16 156 VAL A C 1
ATOM 1178 O O . VAL A 1 156 ? -16.584 -11.041 -0.599 1.00 40.16 156 VAL A O 1
ATOM 1181 N N . ALA A 1 157 ? -15.611 -9.062 -0.199 1.00 40.03 157 ALA A N 1
ATOM 1182 C CA . ALA A 1 157 ? -15.517 -9.291 1.235 1.00 40.03 157 ALA A CA 1
ATOM 1183 C C . ALA A 1 157 ? -16.948 -9.210 1.793 1.00 40.03 157 ALA A C 1
ATOM 1185 O O . ALA A 1 157 ? -17.587 -8.160 1.741 1.00 40.03 157 ALA A O 1
ATOM 1186 N N . ALA A 1 158 ? -17.488 -10.343 2.240 1.00 39.44 158 ALA A N 1
ATOM 1187 C CA . ALA A 1 158 ? -18.761 -10.370 2.939 1.00 39.44 158 ALA A CA 1
ATOM 1188 C C . ALA A 1 158 ? -18.541 -9.776 4.338 1.00 39.44 158 ALA A C 1
ATOM 1190 O O . ALA A 1 158 ? -18.004 -10.438 5.226 1.00 39.44 158 ALA A O 1
ATOM 1191 N N . TYR A 1 159 ? -18.915 -8.511 4.516 1.00 44.38 159 TYR A N 1
ATOM 1192 C CA . TYR A 1 159 ? -18.989 -7.860 5.820 1.00 44.38 159 TYR A CA 1
ATOM 1193 C C . TYR A 1 159 ? -20.416 -8.049 6.360 1.00 44.38 159 TYR A C 1
ATOM 1195 O O . TYR A 1 159 ? -21.357 -7.484 5.809 1.00 44.38 159 TYR A O 1
ATOM 1203 N N . GLU A 1 160 ? -20.603 -8.860 7.404 1.00 36.53 160 GLU A N 1
ATOM 1204 C CA . GLU A 1 160 ? -21.870 -8.906 8.155 1.00 36.53 160 GLU A CA 1
ATOM 1205 C C . GLU A 1 160 ? -21.750 -8.017 9.397 1.00 36.53 160 GLU A C 1
ATOM 1207 O O . GLU A 1 160 ? -20.794 -8.144 10.163 1.00 36.53 160 GLU A O 1
ATOM 1212 N N . LEU A 1 161 ? -22.716 -7.111 9.573 1.00 31.94 161 LEU A N 1
ATOM 1213 C CA . LEU A 1 161 ? -22.890 -6.309 10.785 1.00 31.94 161 LEU A CA 1
ATOM 1214 C C . LEU A 1 161 ? -23.433 -7.215 11.906 1.00 31.94 161 LEU A C 1
ATOM 1216 O O . LEU A 1 161 ? -24.397 -7.944 11.665 1.00 31.94 161 LEU A O 1
ATOM 1220 N N . GLU A 1 162 ? -22.834 -7.172 13.102 1.00 40.03 162 GLU A N 1
ATOM 1221 C CA . GLU A 1 162 ? -23.446 -7.746 14.318 1.00 40.03 162 GLU A CA 1
ATOM 1222 C C . GLU A 1 162 ? -24.618 -6.895 14.829 1.00 40.03 162 GLU A C 1
ATOM 1224 O O . GLU A 1 162 ? -24.526 -5.644 14.771 1.00 40.03 162 GLU A O 1
#

Secondary structure (DSSP, 8-state):
--------------------------------------TTHHHHHHT-SSPPPHHHHHHHHHH-GGGGG---TTS--HHHHHHHSSS--HHHHHHHHHH-GGGGG---TTS--HHHHHHH-S-HHHHHHHHHHHHH--SSSS--------TT--S-------

Foldseek 3Di:
DDDDDDDDDDDDDDDPPDDDDDDDPPDDDDDDPPPCLVLCPLVVLLQDQDERDPVSLLVSCVVPVCSQVDADPQRAGSLLSLLQHANYDLVSLVSSCVSPVCQQQDATLVQDGSLNSLCVHPHPNSSVSSNVSSVVSPVDPDFDQDSPPDNPDPDDRDGDDD

pLDDT: mean 71.09, std 22.65, range [27.23, 94.62]